Protein AF-A0A821FY00-F1 (afdb_monomer_lite)

Secondary structure (DSSP, 8-state):
----EEEE-TT--EEEEEEEE--TT-TTS-SEEEEEEEE-SSSS----------SS-SSHHHHHHHHTTSS--S--SSSTTS-HHHHHTT-----SS----SS-HHHHHSTT-TT--HHHHHHHHHHTT-HHHHTT-

Sequence (137 aa):
MVYLSLQVNDLGDIRFNRVKFSYPCQPILIIVNMLKLIIKTESGICCQYEINVGASGCGKSTIIQLLERFYDLFDHMNIKELNINSFRSHMSLLGQQPILCSMSIAENIQYELQNFTFDQIINTAKEANTHNFLQQL

Foldseek 3Di:
DDDWDWAQDPQGKTWTAQDWDDDPVGRPDTLDGGFTAIQGPPPGGPGPTPQPDDPDRSCPVVVVCDQLPVDDGPDDDHPVPDDSVVSCVVDDDDDPDDDADPDDPLCRQCPPPPPQDPVNSLVSCVVVVNNVVVVVD

Structure (mmCIF, N/CA/C/O backbone):
data_AF-A0A821FY00-F1
#
_entry.id   AF-A0A821FY00-F1
#
loop_
_atom_site.group_PDB
_atom_site.id
_atom_site.type_symbol
_atom_site.label_atom_id
_atom_site.label_alt_id
_atom_site.label_comp_id
_atom_site.label_asym_id
_atom_site.label_entity_id
_atom_site.label_seq_id
_atom_site.pdbx_PDB_ins_code
_atom_site.Cartn_x
_atom_site.Cartn_y
_atom_site.Cartn_z
_atom_site.occupancy
_atom_site.B_iso_or_equiv
_atom_site.auth_seq_id
_atom_site.auth_comp_id
_atom_site.auth_asym_id
_atom_site.auth_atom_id
_atom_site.pdbx_PDB_model_num
ATOM 1 N N . MET A 1 1 ? 19.936 -10.818 -20.747 1.00 26.56 1 MET A N 1
ATOM 2 C CA . MET A 1 1 ? 18.465 -10.701 -20.667 1.00 26.56 1 MET A CA 1
ATOM 3 C C . MET A 1 1 ? 17.974 -11.701 -19.636 1.00 26.56 1 MET A C 1
ATOM 5 O O . MET A 1 1 ? 18.151 -12.890 -19.850 1.00 26.56 1 MET A O 1
ATOM 9 N N . VAL A 1 2 ? 17.472 -11.243 -18.490 1.00 27.17 2 VAL A N 1
ATOM 10 C CA . VAL A 1 2 ? 16.803 -12.106 -17.502 1.00 27.17 2 VAL A CA 1
ATOM 11 C C . VAL A 1 2 ? 15.388 -11.566 -17.379 1.00 27.17 2 VAL A C 1
ATOM 13 O O . VAL A 1 2 ? 15.229 -10.394 -17.058 1.00 27.17 2 VAL A O 1
ATOM 16 N N . TYR A 1 3 ? 14.411 -12.406 -17.701 1.00 32.78 3 TYR A N 1
ATOM 17 C CA . TYR A 1 3 ? 12.981 -12.107 -17.679 1.00 32.78 3 TYR A CA 1
ATOM 18 C C . TYR A 1 3 ? 12.521 -11.884 -16.234 1.00 32.78 3 TYR A C 1
ATOM 20 O O . TYR A 1 3 ? 12.773 -12.734 -15.374 1.00 32.78 3 TYR A O 1
ATOM 28 N N . LEU A 1 4 ? 11.893 -10.742 -15.958 1.00 46.75 4 LEU A N 1
ATOM 29 C CA . LEU A 1 4 ? 11.420 -10.359 -14.627 1.00 46.75 4 LEU A CA 1
ATOM 30 C C . LEU A 1 4 ? 9.899 -10.280 -14.658 1.00 46.75 4 LEU A C 1
ATOM 32 O O . LEU A 1 4 ? 9.343 -9.541 -15.459 1.00 46.75 4 LEU A O 1
ATOM 36 N N . SER A 1 5 ? 9.214 -11.021 -13.789 1.00 50.53 5 SER A N 1
ATOM 37 C CA . SER A 1 5 ? 7.748 -11.013 -13.754 1.00 50.53 5 SER A CA 1
ATOM 38 C C . SER A 1 5 ? 7.240 -10.722 -12.350 1.00 50.53 5 SER A C 1
ATOM 40 O O . SER A 1 5 ? 7.618 -11.417 -11.400 1.00 50.53 5 SER A O 1
ATOM 42 N N . LEU A 1 6 ? 6.354 -9.734 -12.247 1.00 57.25 6 LEU A N 1
ATOM 43 C CA . LEU A 1 6 ? 5.425 -9.601 -11.134 1.00 57.25 6 LEU A CA 1
ATOM 44 C C . LEU A 1 6 ? 4.085 -10.185 -11.600 1.00 57.25 6 LEU A C 1
ATOM 46 O O . LEU A 1 6 ? 3.618 -9.880 -12.695 1.00 57.25 6 LEU A O 1
ATOM 50 N N . GLN A 1 7 ? 3.512 -11.085 -10.810 1.00 57.03 7 GLN A N 1
ATOM 51 C CA . GLN A 1 7 ? 2.239 -11.737 -11.115 1.00 57.03 7 GLN A CA 1
ATOM 52 C C . GLN A 1 7 ? 1.258 -11.463 -9.985 1.00 57.03 7 GLN A C 1
ATOM 54 O O . GLN A 1 7 ? 1.636 -11.565 -8.817 1.00 57.03 7 GLN A O 1
ATOM 59 N N . VAL A 1 8 ? 0.024 -11.140 -10.360 1.00 59.44 8 VAL A N 1
ATOM 60 C CA . VAL A 1 8 ? -1.127 -11.033 -9.463 1.00 59.44 8 VAL A CA 1
ATOM 61 C C . VAL A 1 8 ? -2.181 -11.997 -9.996 1.00 59.44 8 VAL A C 1
ATOM 63 O O . VAL A 1 8 ? -2.439 -11.987 -11.199 1.00 59.44 8 VAL A O 1
ATOM 66 N N . ASN A 1 9 ? -2.713 -12.880 -9.152 1.00 60.91 9 ASN A N 1
ATOM 67 C CA . ASN A 1 9 ? -3.808 -13.783 -9.527 1.00 60.91 9 ASN A CA 1
ATOM 68 C C . ASN A 1 9 ? -5.159 -13.249 -9.018 1.00 60.91 9 ASN A C 1
ATOM 70 O O . ASN A 1 9 ? -5.200 -12.309 -8.226 1.00 60.91 9 ASN A O 1
ATOM 74 N N . ASP A 1 10 ? -6.257 -13.886 -9.431 1.00 57.91 10 ASP A N 1
ATOM 75 C CA . ASP A 1 10 ? -7.626 -13.513 -9.034 1.00 57.91 10 ASP A CA 1
ATOM 76 C C . ASP A 1 10 ? -7.874 -13.601 -7.513 1.00 57.91 10 ASP A C 1
ATOM 78 O O . ASP A 1 10 ? -8.830 -13.025 -7.002 1.00 57.91 10 ASP A O 1
ATOM 82 N N . LEU A 1 11 ? -6.999 -14.300 -6.778 1.00 60.50 11 LEU A N 1
ATOM 83 C CA . LEU A 1 11 ? -7.024 -14.417 -5.315 1.00 60.50 11 LEU A CA 1
ATOM 84 C C . LEU A 1 11 ? -6.262 -13.282 -4.607 1.00 60.50 11 LEU A C 1
ATOM 86 O O . LEU A 1 11 ? -6.284 -13.207 -3.379 1.00 60.50 11 LEU A O 1
ATOM 90 N N . GLY A 1 12 ? -5.577 -12.408 -5.351 1.00 65.81 12 GLY A N 1
ATOM 91 C CA . GLY A 1 12 ? -4.767 -11.317 -4.806 1.00 65.81 12 GLY A CA 1
ATOM 92 C C . GLY A 1 12 ? -3.348 -11.711 -4.380 1.00 65.81 12 GLY A C 1
ATOM 93 O O . GLY A 1 12 ? -2.652 -10.895 -3.777 1.00 65.81 12 GLY A O 1
ATOM 94 N N . ASP A 1 13 ? -2.878 -12.918 -4.708 1.00 71.50 13 ASP A N 1
ATOM 95 C CA . ASP A 1 13 ? -1.501 -13.324 -4.427 1.00 71.50 13 ASP A CA 1
ATOM 96 C C . ASP A 1 13 ? -0.527 -12.520 -5.288 1.00 71.50 13 ASP A C 1
ATOM 98 O O . ASP A 1 13 ? -0.657 -12.473 -6.512 1.00 71.50 13 ASP A O 1
ATOM 102 N N . ILE A 1 14 ? 0.521 -11.980 -4.669 1.00 74.88 14 ILE A N 1
ATOM 103 C CA . ILE A 1 14 ? 1.536 -11.173 -5.353 1.00 74.88 14 ILE A CA 1
ATOM 104 C C . ILE A 1 14 ? 2.850 -11.941 -5.397 1.00 74.88 14 ILE A C 1
ATOM 106 O O . ILE A 1 14 ? 3.360 -12.381 -4.366 1.00 74.88 14 ILE A O 1
ATOM 110 N N . ARG A 1 15 ? 3.445 -12.086 -6.584 1.00 75.25 15 ARG A N 1
ATOM 111 C CA . ARG A 1 15 ? 4.714 -12.811 -6.759 1.00 75.25 15 ARG A CA 1
ATOM 112 C C . ARG A 1 15 ? 5.752 -11.990 -7.502 1.00 75.25 15 ARG A C 1
ATOM 114 O O . ARG A 1 15 ? 5.594 -11.762 -8.694 1.00 75.25 15 ARG A O 1
ATOM 121 N N . PHE A 1 16 ? 6.849 -11.645 -6.835 1.00 76.69 16 PHE A N 1
ATOM 122 C CA . PHE A 1 16 ? 8.077 -11.157 -7.460 1.00 76.69 16 PHE A CA 1
ATOM 123 C C . PHE A 1 16 ? 8.996 -12.341 -7.749 1.00 76.69 16 PHE A C 1
ATOM 125 O O . PHE A 1 16 ? 9.318 -13.117 -6.845 1.00 76.69 16 PHE A O 1
ATOM 132 N N . ASN A 1 17 ? 9.457 -12.464 -8.993 1.00 75.31 17 ASN A N 1
ATOM 133 C CA . ASN A 1 17 ? 10.426 -13.484 -9.375 1.00 75.31 17 ASN A CA 1
ATOM 134 C C . ASN A 1 17 ? 11.688 -12.861 -9.979 1.00 75.31 17 ASN A C 1
ATOM 136 O O . ASN A 1 17 ? 11.658 -12.320 -11.084 1.00 75.31 17 ASN A O 1
ATOM 140 N N . ARG A 1 18 ? 12.800 -12.977 -9.241 1.00 72.00 18 ARG A N 1
ATOM 141 C CA . ARG A 1 18 ? 14.153 -12.532 -9.619 1.00 72.00 18 ARG A CA 1
ATOM 142 C C . ARG A 1 18 ? 14.256 -11.054 -10.003 1.00 72.00 18 ARG A C 1
ATOM 144 O O . ARG A 1 18 ? 15.176 -10.684 -10.723 1.00 72.00 18 ARG A O 1
ATOM 151 N N . VAL A 1 19 ? 13.364 -10.208 -9.494 1.00 74.56 19 VAL A N 1
ATOM 152 C CA . VAL A 1 19 ? 13.219 -8.806 -9.910 1.00 74.56 19 VAL A CA 1
ATOM 153 C C . VAL A 1 19 ? 14.488 -7.998 -9.641 1.00 74.56 19 VAL A C 1
ATOM 155 O O . VAL A 1 19 ? 15.069 -8.059 -8.555 1.00 74.56 19 VAL A O 1
ATOM 158 N N . LYS A 1 20 ? 14.909 -7.234 -10.654 1.00 75.44 20 LYS A N 1
ATOM 159 C CA . LYS A 1 20 ? 15.949 -6.210 -10.569 1.00 75.44 20 LYS A CA 1
ATOM 160 C C . LYS A 1 20 ? 15.337 -4.838 -10.807 1.00 75.44 20 LYS A C 1
ATOM 162 O O . LYS A 1 20 ? 14.528 -4.686 -11.718 1.00 75.44 20 LYS A O 1
ATOM 167 N N . PHE A 1 21 ? 15.740 -3.857 -10.011 1.00 77.12 21 PHE A N 1
ATOM 168 C CA . PHE A 1 21 ? 15.236 -2.495 -10.122 1.00 77.12 21 PHE A CA 1
ATOM 169 C C . PHE A 1 21 ? 16.328 -1.461 -9.842 1.00 77.12 21 PHE A C 1
ATOM 171 O O . PHE A 1 21 ? 17.084 -1.586 -8.874 1.00 77.12 21 PHE A O 1
ATOM 178 N N . SER A 1 22 ? 16.329 -0.422 -10.673 1.00 79.06 22 SER A N 1
ATOM 179 C CA . SER A 1 22 ? 17.097 0.811 -10.522 1.00 79.06 22 SER A CA 1
ATOM 180 C C . SER A 1 22 ? 16.139 1.982 -10.728 1.00 79.06 22 SER A C 1
ATOM 182 O O . SER A 1 22 ? 15.259 1.910 -11.590 1.00 79.06 22 SER A O 1
ATOM 184 N N . TYR A 1 23 ? 16.307 3.070 -9.979 1.00 81.06 23 TYR A N 1
ATOM 185 C CA . TYR A 1 23 ? 15.499 4.268 -10.208 1.00 81.06 23 TYR A CA 1
ATOM 186 C C . TYR A 1 23 ? 15.812 4.874 -11.588 1.00 81.06 23 TYR A C 1
ATOM 188 O O . TYR A 1 23 ? 16.984 4.912 -11.969 1.00 81.06 23 TYR A O 1
ATOM 196 N N . PRO A 1 24 ? 14.819 5.426 -12.318 1.00 78.31 24 PRO A N 1
ATOM 197 C CA . PRO A 1 24 ? 15.054 6.053 -13.623 1.00 78.31 24 PRO A CA 1
ATOM 198 C C . PRO A 1 24 ? 16.110 7.167 -13.590 1.00 78.31 24 PRO A C 1
ATOM 200 O O . PRO A 1 24 ? 16.885 7.314 -14.529 1.00 78.31 24 PRO A O 1
ATOM 203 N N . CYS A 1 25 ? 16.187 7.913 -12.482 1.00 80.88 25 CYS A N 1
ATOM 204 C CA . CYS A 1 25 ? 17.182 8.968 -12.282 1.00 80.88 25 CYS A CA 1
ATOM 205 C C . CYS A 1 25 ? 18.612 8.438 -12.055 1.00 80.88 25 CYS A C 1
ATOM 207 O O . CYS A 1 25 ? 19.563 9.208 -12.139 1.00 80.88 25 CYS A O 1
ATOM 209 N N . GLN A 1 26 ? 18.778 7.150 -11.729 1.00 78.69 26 GLN A N 1
ATOM 210 C CA . GLN A 1 26 ? 20.065 6.509 -11.434 1.00 78.69 26 GLN A CA 1
ATOM 211 C C . GLN A 1 26 ? 20.098 5.067 -11.984 1.00 78.69 26 GLN A C 1
ATOM 213 O O . GLN A 1 26 ? 20.145 4.104 -11.217 1.00 78.69 26 GLN A O 1
ATOM 218 N N . PRO A 1 27 ? 20.099 4.881 -13.316 1.00 73.25 27 PRO A N 1
ATOM 219 C CA . PRO A 1 27 ? 19.917 3.565 -13.939 1.00 73.25 27 PRO A CA 1
ATOM 220 C C . PRO A 1 27 ? 21.067 2.580 -13.663 1.00 73.25 27 PRO A C 1
ATOM 222 O O . PRO A 1 27 ? 20.863 1.367 -13.685 1.00 73.25 27 PRO A O 1
ATOM 225 N N . ILE A 1 28 ? 22.269 3.092 -13.376 1.00 73.81 28 ILE A N 1
ATOM 226 C CA . ILE A 1 28 ? 23.475 2.292 -13.101 1.00 73.81 28 ILE A CA 1
ATOM 227 C C . ILE A 1 28 ? 23.418 1.649 -11.704 1.00 73.81 28 ILE A C 1
ATOM 229 O O . ILE A 1 28 ? 23.986 0.578 -11.491 1.00 73.81 28 ILE A O 1
ATOM 233 N N . LEU A 1 29 ? 22.721 2.275 -10.751 1.00 76.00 29 LEU A N 1
ATOM 234 C CA . LEU A 1 29 ? 22.659 1.808 -9.370 1.00 76.00 29 LEU A CA 1
ATOM 235 C C . LEU A 1 29 ? 21.494 0.827 -9.189 1.00 76.00 29 LEU A C 1
ATOM 237 O O . LEU A 1 29 ? 20.333 1.227 -9.125 1.00 76.00 29 LEU A O 1
ATOM 241 N N . ILE A 1 30 ? 21.817 -0.462 -9.073 1.00 72.56 30 ILE A N 1
ATOM 242 C CA . ILE A 1 30 ? 20.829 -1.513 -8.801 1.00 72.56 30 ILE A CA 1
ATOM 243 C C . ILE A 1 30 ? 20.463 -1.474 -7.315 1.00 72.56 30 ILE A C 1
ATOM 245 O O . ILE A 1 30 ? 21.274 -1.832 -6.463 1.00 72.56 30 ILE A O 1
ATOM 249 N N . ILE A 1 31 ? 19.232 -1.065 -7.015 1.00 75.31 31 ILE A N 1
ATOM 250 C CA . ILE A 1 31 ? 18.704 -0.958 -5.646 1.00 75.31 31 ILE A CA 1
ATOM 251 C C . ILE A 1 31 ? 18.127 -2.289 -5.171 1.00 75.31 31 ILE A C 1
ATOM 253 O O . ILE A 1 31 ? 18.331 -2.697 -4.031 1.00 75.31 31 ILE A O 1
ATOM 257 N N . VAL A 1 32 ? 17.416 -2.981 -6.060 1.00 72.44 32 VAL A N 1
ATOM 258 C CA . VAL A 1 32 ? 16.877 -4.318 -5.804 1.00 72.44 32 VAL A CA 1
ATOM 259 C C . VAL A 1 32 ? 17.529 -5.266 -6.790 1.00 72.44 32 VAL A C 1
ATOM 261 O O . VAL A 1 32 ? 17.474 -5.031 -7.996 1.00 72.44 32 VAL A O 1
ATOM 264 N N . ASN A 1 33 ? 18.146 -6.335 -6.295 1.00 74.00 33 ASN A N 1
ATOM 265 C CA . ASN A 1 33 ? 18.813 -7.325 -7.130 1.00 74.00 33 ASN A CA 1
ATOM 266 C C . ASN A 1 33 ? 18.284 -8.723 -6.810 1.00 74.00 33 ASN A C 1
ATOM 268 O O . ASN A 1 33 ? 18.453 -9.202 -5.693 1.00 74.00 33 ASN A O 1
ATOM 272 N N . MET A 1 34 ? 17.686 -9.383 -7.804 1.00 71.12 34 MET A N 1
ATOM 273 C CA . MET A 1 34 ? 17.215 -10.771 -7.719 1.00 71.12 34 MET A CA 1
ATOM 274 C C . MET A 1 34 ? 16.159 -11.020 -6.628 1.00 71.12 34 MET A C 1
ATOM 276 O O . MET A 1 34 ? 16.113 -12.102 -6.047 1.00 71.12 34 MET A O 1
ATOM 280 N N . LEU A 1 35 ? 15.262 -10.059 -6.384 1.00 73.06 35 LEU A N 1
ATOM 281 C CA . LEU A 1 35 ? 14.194 -10.217 -5.394 1.00 73.06 35 LEU A CA 1
ATOM 282 C C . LEU A 1 35 ? 13.246 -11.360 -5.769 1.00 73.06 35 LEU A C 1
ATOM 284 O O . LEU A 1 35 ? 12.661 -11.374 -6.857 1.00 73.06 35 LEU A O 1
ATOM 288 N N . LYS A 1 36 ? 13.037 -12.269 -4.817 1.00 71.44 36 LYS A N 1
ATOM 289 C CA . LYS A 1 36 ? 11.958 -13.251 -4.825 1.00 71.44 36 LYS A CA 1
ATOM 290 C C . LYS A 1 36 ? 11.059 -12.976 -3.624 1.00 71.44 36 LYS A C 1
ATOM 292 O O . LYS A 1 36 ? 11.555 -12.906 -2.507 1.00 71.44 36 LYS A O 1
ATOM 297 N N . LEU A 1 37 ? 9.769 -12.772 -3.863 1.00 74.69 37 LEU A N 1
ATOM 298 C CA . LEU A 1 37 ? 8.782 -12.496 -2.818 1.00 74.69 37 LEU A CA 1
ATOM 299 C C . LEU A 1 37 ? 7.444 -13.095 -3.240 1.00 74.69 37 LEU A C 1
ATOM 301 O O . LEU A 1 37 ? 7.045 -12.938 -4.390 1.00 74.69 37 LEU A O 1
ATOM 305 N N . ILE A 1 38 ? 6.767 -13.788 -2.328 1.00 72.94 38 ILE A N 1
ATOM 306 C CA . ILE A 1 38 ? 5.448 -14.380 -2.562 1.00 72.94 38 ILE A CA 1
ATOM 307 C C . ILE A 1 38 ? 4.547 -13.952 -1.408 1.00 72.94 38 ILE A C 1
ATOM 309 O O . ILE A 1 38 ? 4.748 -14.371 -0.277 1.00 72.94 38 ILE A O 1
ATOM 313 N N . ILE A 1 39 ? 3.556 -13.122 -1.691 1.00 73.06 39 ILE A N 1
ATOM 314 C CA . ILE A 1 39 ? 2.528 -12.721 -0.735 1.00 73.06 39 ILE A CA 1
ATOM 315 C C . ILE A 1 39 ? 1.295 -13.554 -1.062 1.00 73.06 39 ILE A C 1
ATOM 317 O O . ILE A 1 39 ? 0.832 -13.522 -2.200 1.00 73.06 39 ILE A O 1
ATOM 321 N N . LYS A 1 40 ? 0.817 -14.331 -0.086 1.00 68.69 40 LYS A N 1
ATOM 322 C CA . LYS A 1 40 ? -0.402 -15.133 -0.205 1.00 68.69 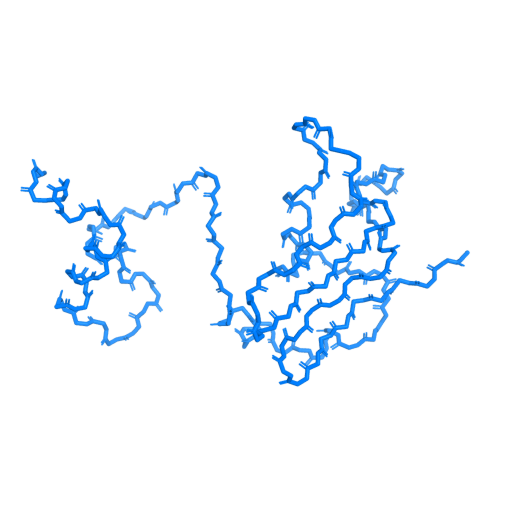40 LYS A CA 1
ATOM 323 C C . LYS A 1 40 ? -1.510 -14.531 0.640 1.00 68.69 40 LYS A C 1
ATOM 325 O O . LYS A 1 40 ? -1.261 -14.193 1.799 1.00 68.69 40 LYS A O 1
ATOM 330 N N . THR A 1 41 ? -2.712 -14.460 0.088 1.00 63.97 41 THR A N 1
ATOM 331 C CA . THR A 1 41 ? -3.876 -13.853 0.753 1.00 63.97 41 THR A CA 1
ATOM 332 C C . THR A 1 41 ? -4.382 -14.706 1.924 1.00 63.97 41 THR A C 1
ATOM 334 O O . THR A 1 41 ? -4.848 -14.176 2.926 1.00 63.97 41 THR A O 1
ATOM 337 N N . GLU A 1 42 ? -4.229 -16.032 1.844 1.00 58.12 42 GLU A N 1
ATOM 338 C CA . GLU A 1 42 ? -4.862 -16.990 2.769 1.00 58.12 42 GLU A CA 1
ATOM 339 C C . GLU A 1 42 ? -4.116 -17.213 4.097 1.00 58.12 42 GLU A C 1
ATOM 341 O O . GLU A 1 42 ? -4.712 -17.672 5.067 1.00 58.12 42 GLU A O 1
ATOM 346 N N . SER A 1 43 ? -2.813 -16.923 4.172 1.00 50.88 43 SER A N 1
ATOM 347 C CA . SER A 1 43 ? -1.971 -17.333 5.313 1.00 50.88 43 SER A CA 1
ATOM 348 C C . SER A 1 43 ? -1.350 -16.180 6.094 1.00 50.88 43 SER A C 1
ATOM 350 O O . SER A 1 43 ? -0.512 -16.408 6.967 1.00 50.88 43 SER A O 1
ATOM 352 N N . GLY A 1 44 ? -1.681 -14.935 5.753 1.00 51.75 44 GLY A N 1
ATOM 353 C CA . GLY A 1 44 ? -0.800 -13.832 6.102 1.00 51.75 44 GLY A CA 1
ATOM 354 C C . GLY A 1 44 ? 0.566 -13.993 5.423 1.00 51.75 44 GLY A C 1
ATOM 355 O O . GLY A 1 44 ? 0.928 -15.025 4.846 1.00 51.75 44 GLY A O 1
ATOM 356 N N . ILE A 1 45 ? 1.309 -12.899 5.423 1.00 45.66 45 ILE A N 1
ATOM 357 C CA . ILE A 1 45 ? 2.492 -12.689 4.596 1.00 45.66 45 ILE A CA 1
ATOM 358 C C . ILE A 1 45 ? 3.546 -13.796 4.821 1.00 45.66 45 ILE A C 1
ATOM 360 O O . ILE A 1 45 ? 4.216 -13.833 5.850 1.00 45.66 45 ILE A O 1
ATOM 364 N N . CYS A 1 46 ? 3.765 -14.659 3.822 1.00 39.69 46 CYS A N 1
ATOM 365 C CA . CYS A 1 46 ? 4.921 -15.557 3.777 1.00 39.69 46 CYS A CA 1
ATOM 366 C C . CYS A 1 46 ? 6.078 -14.853 3.053 1.00 39.69 46 CYS A C 1
ATOM 368 O O . CYS A 1 46 ? 6.377 -15.113 1.889 1.00 39.69 46 CYS A O 1
ATOM 370 N N . CYS A 1 47 ? 6.733 -13.918 3.739 1.00 43.31 47 CYS A N 1
ATOM 371 C CA . CYS A 1 47 ? 7.938 -13.273 3.225 1.00 43.31 47 CYS A CA 1
ATOM 372 C C . CYS A 1 47 ? 9.101 -14.277 3.201 1.00 43.31 47 CYS A C 1
ATOM 374 O O . CYS A 1 47 ? 9.922 -14.296 4.114 1.00 43.31 47 CYS A O 1
ATOM 376 N N . GLN A 1 48 ? 9.221 -15.096 2.155 1.00 39.53 48 GLN A N 1
ATOM 377 C CA . GLN A 1 48 ? 10.499 -15.741 1.856 1.00 39.53 48 GLN A CA 1
ATOM 378 C C . GLN A 1 48 ? 11.387 -14.719 1.144 1.00 39.53 48 GLN A C 1
ATOM 380 O O . GLN A 1 48 ? 11.371 -14.619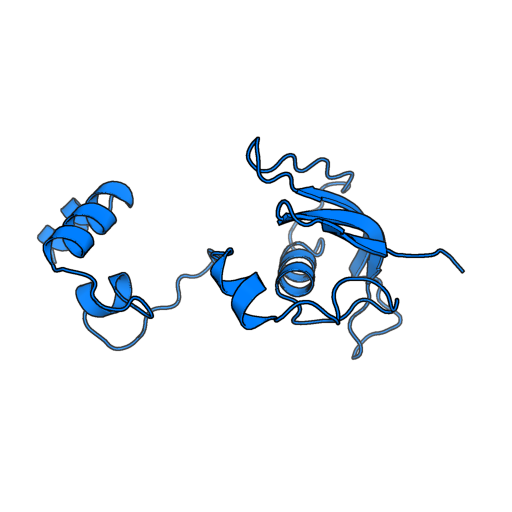 -0.080 1.00 39.53 48 GLN A O 1
ATOM 385 N N . TYR A 1 49 ? 12.119 -13.928 1.928 1.00 51.94 49 TYR A N 1
ATOM 386 C CA . TYR A 1 49 ? 13.141 -13.017 1.426 1.00 51.94 49 TYR A CA 1
ATOM 387 C C . TYR A 1 49 ? 14.504 -13.714 1.489 1.00 51.94 49 TYR A C 1
ATOM 389 O O . TYR A 1 49 ? 15.019 -14.013 2.560 1.00 51.94 49 TYR A O 1
ATOM 397 N N . GLU A 1 50 ? 15.134 -13.939 0.341 1.00 37.75 50 GLU A N 1
ATOM 398 C CA . GLU A 1 50 ? 16.585 -14.156 0.295 1.00 37.75 50 GLU A CA 1
ATOM 399 C C . GLU A 1 50 ? 17.246 -12.791 0.093 1.00 37.75 50 GLU A C 1
ATOM 401 O O . GLU A 1 50 ? 17.728 -12.450 -0.982 1.00 37.75 50 GLU A O 1
ATOM 406 N N . ILE A 1 51 ? 17.188 -11.956 1.132 1.00 42.97 51 ILE A N 1
ATOM 407 C CA . ILE A 1 51 ? 17.944 -10.705 1.192 1.00 42.97 51 ILE A CA 1
ATOM 408 C C . ILE A 1 51 ? 18.988 -10.891 2.277 1.00 42.97 51 ILE A C 1
ATOM 410 O O . ILE A 1 51 ? 18.654 -11.057 3.447 1.00 42.97 51 ILE A O 1
ATOM 414 N N . ASN A 1 52 ? 20.253 -10.857 1.865 1.00 41.78 52 ASN A N 1
ATOM 415 C CA . ASN A 1 52 ? 21.392 -10.732 2.760 1.00 41.78 52 ASN A CA 1
ATOM 416 C C . ASN A 1 52 ? 21.197 -9.430 3.560 1.00 41.78 52 ASN A C 1
ATOM 418 O O . ASN A 1 52 ? 21.278 -8.331 3.009 1.00 41.78 52 ASN A O 1
ATOM 422 N N . VAL A 1 53 ? 20.758 -9.561 4.812 1.00 39.69 53 VAL A N 1
ATOM 423 C CA . VAL A 1 53 ? 20.210 -8.463 5.614 1.00 39.69 53 VAL A CA 1
ATOM 424 C C . VAL A 1 53 ? 21.337 -7.496 5.980 1.00 39.69 53 VAL A C 1
ATOM 426 O O . VAL A 1 53 ? 22.130 -7.765 6.873 1.00 39.69 53 VAL A O 1
ATOM 429 N N . GLY A 1 54 ? 21.405 -6.364 5.281 1.00 37.88 54 GLY A N 1
ATOM 430 C CA . GLY A 1 54 ? 22.229 -5.210 5.642 1.00 37.88 54 GLY A CA 1
ATOM 431 C C . GLY A 1 54 ? 21.375 -4.058 6.176 1.00 37.88 54 GLY A C 1
ATOM 432 O O . GLY A 1 54 ? 20.206 -3.918 5.798 1.00 37.88 54 GLY A O 1
ATOM 433 N N . ALA A 1 55 ? 21.971 -3.254 7.064 1.00 45.16 55 ALA A N 1
ATOM 434 C CA . ALA A 1 55 ? 21.424 -2.030 7.653 1.00 45.16 55 ALA A CA 1
ATOM 435 C C . ALA A 1 55 ? 20.834 -1.053 6.608 1.00 45.16 55 ALA A C 1
ATOM 437 O O . ALA A 1 55 ? 21.044 -1.221 5.411 1.00 45.16 55 ALA A O 1
ATOM 438 N N . SER A 1 56 ? 20.065 -0.062 7.086 1.00 41.81 56 SER A N 1
ATOM 439 C CA . SER A 1 56 ? 19.537 1.116 6.361 1.00 41.81 56 SER A CA 1
ATOM 440 C C . SER A 1 56 ? 20.030 1.275 4.906 1.00 41.81 56 SER A C 1
ATOM 442 O O . SER A 1 56 ? 21.213 1.512 4.680 1.00 41.81 56 SER A O 1
ATOM 444 N N . GLY A 1 57 ? 19.125 1.150 3.922 1.00 56.59 57 GLY A N 1
ATOM 445 C CA . GLY A 1 57 ? 19.446 1.299 2.490 1.00 56.59 57 GLY A CA 1
ATOM 446 C C . GLY A 1 57 ? 19.292 0.039 1.625 1.00 56.59 57 GLY A C 1
ATOM 447 O O . GLY A 1 57 ? 19.494 0.104 0.420 1.00 56.59 57 GLY A O 1
ATOM 448 N N . CYS A 1 58 ? 18.863 -1.097 2.184 1.00 61.94 58 CYS A N 1
ATOM 449 C CA . CYS A 1 58 ? 18.685 -2.359 1.443 1.00 61.94 58 CYS A CA 1
ATOM 450 C C . CYS A 1 58 ? 17.433 -2.439 0.538 1.00 61.94 58 CYS A C 1
ATOM 452 O O . CYS A 1 58 ? 17.015 -3.530 0.158 1.00 61.94 58 CYS A O 1
ATOM 454 N N . GLY A 1 59 ? 16.801 -1.305 0.215 1.00 66.81 59 GLY A N 1
ATOM 455 C CA . GLY A 1 59 ? 15.697 -1.256 -0.751 1.00 66.81 59 GLY A CA 1
ATOM 456 C C . GLY A 1 59 ? 14.313 -1.657 -0.220 1.00 66.81 59 GLY A C 1
ATOM 457 O O . GLY A 1 59 ? 13.416 -1.888 -1.021 1.00 66.81 59 GLY A O 1
ATOM 458 N N . LYS A 1 60 ? 14.079 -1.716 1.102 1.00 73.00 60 LYS A N 1
ATOM 459 C CA . LYS A 1 60 ? 12.746 -2.046 1.669 1.00 73.00 60 LYS A CA 1
ATOM 460 C C . LYS A 1 60 ? 11.660 -1.069 1.212 1.00 73.00 60 LYS A C 1
ATOM 462 O O . LYS A 1 60 ? 10.631 -1.492 0.699 1.00 73.00 60 LYS A O 1
ATOM 467 N N . SER A 1 61 ? 11.926 0.231 1.340 1.00 75.81 61 SER A N 1
ATOM 468 C CA . SER A 1 61 ? 11.020 1.275 0.853 1.00 75.81 61 SER A CA 1
ATOM 469 C C . SER A 1 61 ? 10.833 1.185 -0.659 1.00 75.81 61 SER A C 1
ATOM 471 O O . SER A 1 61 ? 9.741 1.413 -1.151 1.00 75.81 61 SER A O 1
ATOM 473 N N . THR A 1 62 ? 11.865 0.773 -1.398 1.00 78.38 62 THR A N 1
ATOM 474 C CA . THR A 1 62 ? 11.778 0.537 -2.843 1.00 78.38 62 THR A CA 1
ATOM 475 C C . THR A 1 62 ? 10.856 -0.636 -3.177 1.00 78.38 62 THR A C 1
ATOM 477 O O . THR A 1 62 ? 10.083 -0.544 -4.120 1.00 78.38 62 THR A O 1
ATOM 480 N N . ILE A 1 63 ? 10.867 -1.718 -2.392 1.00 77.62 63 ILE A N 1
ATOM 481 C CA . ILE A 1 63 ? 9.930 -2.843 -2.560 1.00 77.62 63 ILE A CA 1
ATOM 482 C C . ILE A 1 63 ? 8.492 -2.395 -2.294 1.00 77.62 63 ILE A C 1
ATOM 484 O O . ILE A 1 63 ? 7.603 -2.743 -3.065 1.00 77.62 63 ILE A O 1
ATOM 488 N N . ILE A 1 64 ? 8.271 -1.596 -1.246 1.00 78.88 64 ILE A N 1
ATOM 489 C CA . ILE A 1 64 ? 6.959 -0.998 -0.960 1.00 78.88 64 ILE A CA 1
ATOM 490 C C . ILE A 1 64 ? 6.520 -0.115 -2.134 1.00 78.88 64 ILE A C 1
ATOM 492 O O . ILE A 1 64 ? 5.432 -0.303 -2.658 1.00 78.88 64 ILE A O 1
ATOM 496 N N . GLN A 1 65 ? 7.398 0.752 -2.642 1.00 79.56 65 GLN A N 1
ATOM 497 C CA . GLN A 1 65 ? 7.106 1.606 -3.797 1.00 79.56 65 GLN A CA 1
ATOM 498 C C . GLN A 1 65 ? 6.796 0.809 -5.076 1.00 79.56 65 GLN A C 1
ATOM 500 O O . GLN A 1 65 ? 5.991 1.250 -5.895 1.00 79.56 65 GLN A O 1
ATOM 505 N N . LEU A 1 66 ? 7.416 -0.360 -5.260 1.00 79.00 66 LEU A N 1
ATOM 506 C CA . LEU A 1 66 ? 7.106 -1.277 -6.361 1.00 79.00 66 LEU A CA 1
ATOM 507 C C . LEU A 1 66 ? 5.752 -1.970 -6.168 1.00 79.00 66 LEU A C 1
ATOM 509 O O . LEU A 1 66 ? 4.998 -2.096 -7.129 1.00 79.00 66 LEU A O 1
ATOM 513 N N . LEU A 1 67 ? 5.425 -2.386 -4.940 1.00 78.06 67 LEU A N 1
ATOM 514 C CA . LEU A 1 67 ? 4.111 -2.929 -4.584 1.00 78.06 67 LEU A CA 1
ATOM 515 C C . LEU A 1 67 ? 3.008 -1.892 -4.805 1.00 78.06 67 LEU A C 1
ATOM 517 O O . LEU A 1 67 ? 2.021 -2.186 -5.464 1.00 78.06 67 LEU A O 1
ATOM 521 N N . GLU A 1 68 ? 3.207 -0.660 -4.345 1.00 78.00 68 GLU A N 1
ATOM 522 C CA . GLU A 1 68 ? 2.262 0.454 -4.493 1.00 78.00 68 GLU A CA 1
ATOM 523 C C . GLU A 1 68 ? 2.165 0.998 -5.924 1.00 78.00 68 GLU A C 1
ATOM 525 O O . GLU A 1 68 ? 1.360 1.899 -6.192 1.00 78.00 68 GLU A O 1
ATOM 530 N N . ARG A 1 69 ? 2.969 0.460 -6.852 1.00 78.56 69 ARG A N 1
ATOM 531 C CA . ARG A 1 69 ? 3.087 0.906 -8.246 1.00 78.56 69 ARG A CA 1
ATOM 532 C C . ARG A 1 69 ? 3.473 2.382 -8.392 1.00 78.56 69 ARG A C 1
ATOM 534 O O . ARG A 1 69 ? 3.032 3.051 -9.323 1.00 78.56 69 ARG A O 1
ATOM 541 N N . PHE A 1 70 ? 4.311 2.905 -7.498 1.00 80.56 70 PHE A N 1
ATOM 542 C CA . PHE A 1 70 ? 4.972 4.197 -7.728 1.00 80.56 70 PHE A CA 1
ATOM 543 C C . PHE A 1 70 ? 6.044 4.111 -8.819 1.00 80.56 70 PHE A C 1
ATOM 545 O O . PHE A 1 70 ? 6.344 5.115 -9.462 1.00 80.56 70 PHE A O 1
ATOM 552 N N . TYR A 1 71 ? 6.580 2.912 -9.060 1.00 79.69 71 TYR A N 1
ATOM 553 C CA . TYR A 1 71 ? 7.434 2.615 -10.204 1.00 79.69 71 TYR A CA 1
ATOM 554 C C . TYR A 1 71 ? 6.956 1.343 -10.894 1.00 79.69 71 TYR A C 1
ATOM 556 O O . TYR A 1 71 ? 6.644 0.351 -10.235 1.00 79.69 71 TYR A O 1
ATOM 564 N N . ASP A 1 72 ? 6.939 1.366 -12.223 1.00 73.56 72 ASP A N 1
ATOM 565 C CA . ASP A 1 72 ? 6.665 0.177 -13.018 1.00 73.56 72 ASP A CA 1
ATOM 566 C C . ASP A 1 72 ? 7.942 -0.653 -13.192 1.00 73.56 72 ASP A C 1
ATOM 568 O O . ASP A 1 72 ? 9.040 -0.129 -13.402 1.00 73.56 72 ASP A O 1
ATOM 572 N N . LEU A 1 73 ? 7.789 -1.975 -13.156 1.00 68.25 73 LEU A N 1
ATOM 573 C CA . LEU A 1 73 ? 8.831 -2.880 -13.621 1.00 68.25 73 LEU A CA 1
ATOM 574 C C . LEU A 1 73 ? 8.849 -2.863 -15.153 1.00 68.25 73 LEU A C 1
ATOM 576 O O . LEU A 1 73 ? 7.802 -2.862 -15.803 1.00 68.25 73 LEU A O 1
ATOM 580 N N . PHE A 1 74 ? 10.050 -2.863 -15.730 1.00 55.06 74 PHE A N 1
ATOM 581 C CA . PHE A 1 74 ? 10.265 -3.002 -17.169 1.00 55.06 74 PHE A CA 1
ATOM 582 C C . PHE A 1 74 ? 9.967 -4.442 -17.616 1.00 55.06 74 PHE A C 1
ATOM 584 O O . PHE A 1 74 ? 10.871 -5.153 -18.028 1.00 55.06 74 PHE A O 1
ATOM 591 N N . ASP A 1 75 ? 8.728 -4.911 -17.482 1.00 55.84 75 ASP A N 1
ATOM 592 C CA . ASP A 1 75 ? 8.204 -5.979 -18.331 1.00 55.84 75 ASP A CA 1
ATOM 593 C C . ASP A 1 75 ? 6.675 -6.053 -18.271 1.00 55.84 75 ASP A C 1
ATOM 595 O O . ASP A 1 75 ? 6.020 -5.678 -17.299 1.00 55.84 75 ASP A O 1
ATOM 599 N N . HIS A 1 76 ? 6.102 -6.448 -19.399 1.00 48.22 76 HIS A N 1
ATOM 600 C CA . HIS A 1 76 ? 4.846 -5.896 -19.899 1.00 48.22 76 HIS A CA 1
ATOM 601 C C . HIS A 1 76 ? 3.551 -6.609 -19.497 1.00 48.22 76 HIS A C 1
ATOM 603 O O . HIS A 1 76 ? 2.511 -6.274 -20.053 1.00 48.22 76 HIS A O 1
ATOM 609 N N . MET A 1 77 ? 3.555 -7.582 -18.588 1.00 48.50 77 MET A N 1
ATOM 610 C CA . MET A 1 77 ? 2.455 -8.555 -18.562 1.00 48.50 77 MET A CA 1
ATOM 611 C C . MET A 1 77 ? 1.905 -8.772 -17.141 1.00 48.50 77 MET A C 1
ATOM 613 O O . MET A 1 77 ? 2.644 -9.198 -16.258 1.00 48.50 77 MET A O 1
ATOM 617 N N . ASN A 1 78 ? 0.603 -8.494 -16.974 1.00 56.31 78 ASN A N 1
ATOM 618 C CA . ASN A 1 78 ? -0.329 -8.735 -15.847 1.00 56.31 78 ASN A CA 1
ATOM 619 C C . ASN A 1 78 ? -0.725 -7.585 -14.911 1.00 56.31 78 ASN A C 1
ATOM 621 O O . ASN A 1 78 ? -1.816 -7.635 -14.361 1.00 56.31 78 ASN A O 1
ATOM 625 N N . ILE A 1 79 ? 0.075 -6.536 -14.715 1.00 55.69 79 ILE A N 1
ATOM 626 C CA . ILE A 1 79 ? -0.230 -5.555 -13.636 1.00 55.69 79 ILE A CA 1
ATOM 627 C C . ILE A 1 79 ? -0.631 -4.208 -14.193 1.00 55.69 79 ILE A C 1
ATOM 629 O O . ILE A 1 79 ? -1.400 -3.483 -13.573 1.00 55.69 79 ILE A O 1
ATOM 633 N N . LYS A 1 80 ? -0.166 -3.884 -15.401 1.00 58.06 80 LYS A N 1
ATOM 634 C CA . LYS A 1 80 ? -0.590 -2.671 -16.102 1.00 58.06 80 LYS A CA 1
ATOM 635 C C . LYS A 1 80 ? -2.100 -2.657 -16.370 1.00 58.06 80 LYS A C 1
ATOM 637 O O . LYS A 1 80 ? -2.671 -1.576 -16.414 1.00 58.06 80 LYS A O 1
ATOM 642 N N . GLU A 1 81 ? -2.727 -3.829 -16.465 1.00 63.41 81 GLU A N 1
ATOM 643 C CA . GLU A 1 81 ? -4.174 -3.997 -16.655 1.00 63.41 81 GLU A CA 1
ATOM 644 C C . GLU A 1 81 ? -4.980 -3.915 -15.347 1.00 63.41 81 GLU A C 1
ATOM 646 O O . GLU A 1 81 ? -6.194 -3.731 -15.385 1.00 63.41 81 GLU A O 1
ATOM 651 N N . LEU A 1 82 ? -4.327 -3.992 -14.179 1.00 66.19 82 LEU A N 1
ATOM 652 C CA . LEU A 1 82 ? -5.014 -3.839 -12.899 1.00 66.19 82 LEU A CA 1
ATOM 653 C C . LEU A 1 82 ? -5.414 -2.382 -12.678 1.00 66.19 82 LEU A C 1
ATOM 655 O O . LEU A 1 82 ? -4.585 -1.466 -12.751 1.00 66.19 82 LEU A O 1
ATOM 659 N N . ASN A 1 83 ? -6.680 -2.184 -12.315 1.00 74.81 83 ASN A N 1
ATOM 660 C CA . ASN A 1 83 ? -7.166 -0.909 -11.818 1.00 74.81 83 ASN A CA 1
ATOM 661 C C . ASN A 1 83 ? -6.438 -0.569 -10.506 1.00 74.81 83 ASN A C 1
ATOM 663 O O . ASN A 1 83 ? -6.637 -1.226 -9.485 1.00 74.81 83 ASN A O 1
ATOM 667 N N . ILE A 1 84 ? -5.597 0.469 -10.538 1.00 75.25 84 ILE A N 1
ATOM 668 C CA . ILE A 1 84 ? -4.752 0.874 -9.403 1.00 75.25 84 ILE A CA 1
ATOM 669 C C . ILE A 1 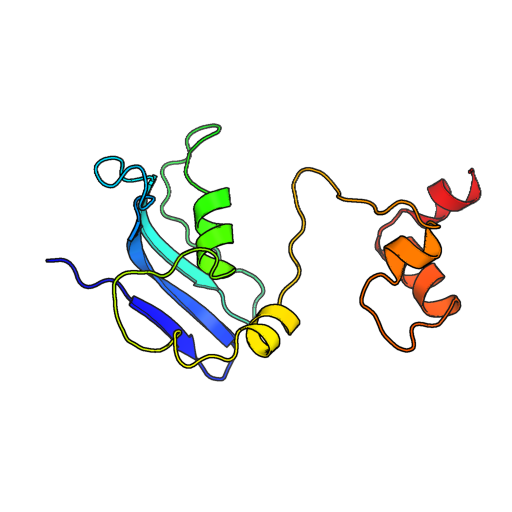84 ? -5.588 1.230 -8.170 1.00 75.25 84 ILE A C 1
ATOM 671 O O . ILE A 1 84 ? -5.188 0.892 -7.060 1.00 75.25 84 ILE A O 1
ATOM 675 N N . ASN A 1 85 ? -6.747 1.870 -8.347 1.00 77.56 85 ASN A N 1
ATOM 676 C CA . ASN A 1 85 ? -7.603 2.266 -7.227 1.00 77.56 85 ASN A CA 1
ATOM 677 C C . ASN A 1 85 ? -8.183 1.035 -6.529 1.00 77.56 85 ASN A C 1
ATOM 679 O O . ASN A 1 85 ? -8.129 0.937 -5.308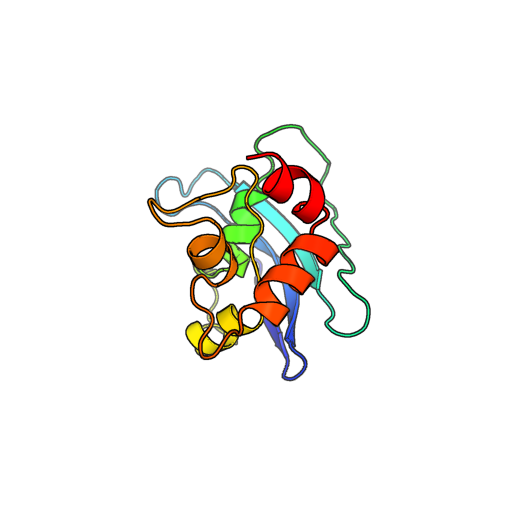 1.00 77.56 85 ASN A O 1
ATOM 683 N N . SER A 1 86 ? -8.670 0.070 -7.313 1.00 75.75 86 SER A N 1
ATOM 684 C CA . SER A 1 86 ? -9.158 -1.203 -6.780 1.00 75.75 86 SER A CA 1
ATOM 685 C C . SER A 1 86 ? -8.036 -2.014 -6.134 1.00 75.75 86 SER A C 1
ATOM 687 O O . SER A 1 86 ? -8.230 -2.608 -5.085 1.00 75.75 86 SER A O 1
ATOM 689 N N . PHE A 1 87 ? -6.833 -2.013 -6.700 1.00 73.75 87 PHE A N 1
ATOM 690 C CA . PHE A 1 87 ? -5.698 -2.703 -6.093 1.00 73.75 87 PHE A CA 1
ATOM 691 C C . PHE A 1 87 ? -5.296 -2.078 -4.746 1.00 73.75 87 PHE A C 1
ATOM 693 O O . PHE A 1 87 ? -5.143 -2.786 -3.753 1.00 73.75 87 PHE A O 1
ATOM 700 N N . ARG A 1 88 ? -5.195 -0.744 -4.685 1.00 77.50 88 ARG A N 1
ATOM 701 C CA . ARG A 1 88 ? -4.841 -0.015 -3.459 1.00 77.50 88 ARG A CA 1
ATOM 702 C C . ARG A 1 88 ? -5.921 -0.088 -2.382 1.00 77.50 88 ARG A C 1
ATOM 704 O O . ARG A 1 88 ? -5.565 -0.068 -1.214 1.00 77.50 88 ARG A O 1
ATOM 711 N N . SER A 1 89 ? -7.202 -0.248 -2.731 1.00 75.06 89 SER A N 1
ATOM 712 C CA . SER A 1 89 ? -8.270 -0.403 -1.728 1.00 75.06 89 SER A CA 1
ATOM 713 C C . SER A 1 89 ? -8.164 -1.695 -0.908 1.00 75.06 89 SER A C 1
ATOM 715 O O . SER A 1 89 ? -8.804 -1.806 0.130 1.00 75.06 89 SER A O 1
ATOM 717 N N . HIS A 1 90 ? -7.372 -2.671 -1.364 1.00 72.19 90 HIS A N 1
ATOM 718 C CA . HIS A 1 90 ? -7.092 -3.915 -0.636 1.00 72.19 90 HIS A CA 1
ATOM 719 C C . HIS A 1 90 ? -5.771 -3.857 0.148 1.00 72.19 90 HIS A C 1
ATOM 721 O O . HIS A 1 90 ? -5.317 -4.874 0.672 1.00 72.19 90 HIS A O 1
ATOM 727 N N . MET A 1 91 ? -5.126 -2.689 0.213 1.00 71.25 91 MET A N 1
ATOM 728 C CA . MET A 1 91 ? -3.853 -2.490 0.896 1.00 71.25 91 MET A CA 1
ATOM 729 C C . MET A 1 91 ? -3.947 -1.349 1.901 1.00 71.25 91 MET A C 1
ATOM 731 O O . MET A 1 91 ? -4.609 -0.341 1.679 1.00 71.25 91 MET A O 1
ATOM 735 N N . SER A 1 92 ? -3.214 -1.483 2.999 1.00 71.31 92 SER A N 1
ATOM 736 C CA . SER A 1 92 ? -2.976 -0.388 3.934 1.00 71.31 92 SER A CA 1
ATOM 737 C C . SER A 1 92 ? -1.481 -0.297 4.192 1.00 71.31 92 SER A C 1
ATOM 739 O O . SER A 1 92 ? -0.842 -1.298 4.525 1.00 71.31 92 SER A O 1
ATOM 741 N N . LEU A 1 93 ? -0.912 0.893 4.007 1.00 73.12 93 LEU A N 1
ATOM 742 C CA . LEU A 1 93 ? 0.498 1.148 4.269 1.00 73.12 93 LEU A CA 1
ATOM 743 C C . LEU A 1 93 ? 0.657 1.798 5.645 1.00 73.12 93 LEU A C 1
ATOM 745 O O . LEU A 1 93 ? 0.120 2.871 5.901 1.00 73.12 93 LEU A O 1
ATOM 749 N N . LEU A 1 94 ? 1.467 1.181 6.502 1.00 70.62 94 LEU A N 1
ATOM 750 C CA . LEU A 1 94 ? 1.936 1.798 7.739 1.00 70.62 94 LEU A CA 1
ATOM 751 C C . LEU A 1 94 ? 3.366 2.299 7.535 1.00 70.62 94 LEU A C 1
ATOM 753 O O . LEU A 1 94 ? 4.312 1.517 7.425 1.00 70.62 94 LEU A O 1
ATOM 757 N N . GLY A 1 95 ? 3.505 3.621 7.444 1.00 70.75 95 GLY A N 1
ATOM 758 C CA . GLY A 1 95 ? 4.797 4.288 7.332 1.00 70.75 95 GLY A CA 1
ATOM 759 C C . GLY A 1 95 ? 5.571 4.284 8.653 1.00 70.75 95 GLY A C 1
ATOM 760 O O . GLY A 1 95 ? 4.992 4.235 9.734 1.00 70.75 95 GLY A O 1
ATOM 761 N N . GLN A 1 96 ? 6.901 4.388 8.570 1.00 66.19 96 GLN A N 1
ATOM 762 C CA . GLN A 1 96 ? 7.760 4.517 9.755 1.00 66.19 96 GLN A CA 1
ATOM 763 C C . GLN A 1 96 ? 7.489 5.817 10.535 1.00 66.19 96 GLN A C 1
ATOM 765 O O . GLN A 1 96 ? 7.672 5.857 11.750 1.00 66.19 96 GLN A O 1
ATOM 770 N N . GLN A 1 97 ? 7.067 6.874 9.837 1.00 72.81 97 GLN A N 1
ATOM 771 C CA . GLN A 1 97 ? 6.614 8.128 10.429 1.00 72.81 97 GLN A CA 1
ATOM 772 C C . GLN A 1 97 ? 5.116 8.288 10.144 1.00 72.81 97 GLN A C 1
ATOM 774 O O . GLN A 1 97 ? 4.735 8.263 8.970 1.00 72.81 97 GLN A O 1
ATOM 779 N N . PRO A 1 98 ? 4.268 8.430 11.178 1.00 73.25 98 PRO A N 1
ATOM 780 C CA . PRO A 1 98 ? 2.844 8.647 10.978 1.00 73.25 98 PRO A CA 1
ATOM 781 C C . PRO A 1 98 ? 2.609 10.030 10.366 1.00 73.25 98 PRO A C 1
ATOM 783 O O . PRO A 1 98 ? 3.183 11.026 10.810 1.00 73.25 98 PRO A O 1
ATOM 786 N N . ILE A 1 99 ? 1.757 10.083 9.346 1.00 80.88 99 ILE A N 1
ATOM 787 C CA . ILE A 1 99 ? 1.300 11.328 8.728 1.00 80.88 99 ILE A CA 1
ATOM 788 C C . ILE A 1 99 ? -0.061 11.648 9.344 1.00 80.88 99 ILE A C 1
ATOM 790 O O . ILE A 1 99 ? -0.972 10.831 9.269 1.00 80.88 99 ILE A O 1
ATOM 794 N N . LEU A 1 100 ? -0.183 12.822 9.962 1.00 86.44 100 LEU A N 1
ATOM 795 C CA . LEU A 1 100 ? -1.440 13.334 10.508 1.00 86.44 100 LEU A CA 1
ATOM 796 C C . LEU A 1 100 ? -1.816 14.611 9.764 1.00 86.44 100 LEU A C 1
ATOM 798 O O . LEU A 1 100 ? -0.952 15.448 9.487 1.00 86.44 100 LEU A O 1
ATOM 802 N N . CYS A 1 101 ? -3.098 14.781 9.458 1.00 86.88 101 CYS A N 1
ATOM 803 C CA . CYS A 1 101 ? -3.592 16.033 8.896 1.00 86.88 101 CYS A CA 1
ATOM 804 C C . CYS A 1 101 ? -3.974 17.004 10.019 1.00 86.88 101 CYS A C 1
ATOM 806 O O . CYS A 1 101 ? -4.254 16.597 11.149 1.00 86.88 101 CYS A O 1
ATOM 808 N N . SER A 1 102 ? -4.019 18.300 9.697 1.00 91.50 102 SER A N 1
ATOM 809 C CA . SER A 1 102 ? -4.454 19.374 10.603 1.00 91.50 102 SER A CA 1
ATOM 810 C C . SER A 1 102 ? -5.972 19.348 10.837 1.00 91.50 102 SER A C 1
ATOM 812 O O . SER A 1 102 ? -6.689 20.267 10.456 1.00 91.50 102 SER A O 1
ATOM 814 N N . MET A 1 103 ? -6.448 18.266 11.442 1.00 91.81 103 MET A N 1
ATOM 815 C CA . MET A 1 103 ? -7.844 17.972 11.755 1.00 91.81 103 MET A CA 1
ATOM 816 C C . MET A 1 103 ? -7.934 17.286 13.124 1.00 91.81 103 MET A C 1
ATOM 818 O O . MET A 1 103 ? -6.909 16.997 13.751 1.00 91.81 103 MET A O 1
ATOM 822 N N . SER A 1 104 ? -9.144 17.040 13.617 1.00 90.44 104 SER A N 1
ATOM 823 C CA . SER A 1 104 ? -9.343 16.357 14.897 1.00 90.44 104 SER A CA 1
ATOM 824 C C . SER A 1 104 ? -8.825 14.914 14.863 1.00 90.44 104 SER A C 1
ATOM 826 O O . SER A 1 104 ? -8.600 14.315 13.809 1.00 90.44 104 SER A O 1
ATOM 828 N N . ILE A 1 105 ? -8.641 14.324 16.042 1.00 89.62 105 ILE A N 1
ATOM 829 C CA . ILE A 1 105 ? -8.204 12.928 16.171 1.00 89.62 105 ILE A CA 1
ATOM 830 C C . ILE A 1 105 ? -9.238 11.977 15.556 1.00 89.62 105 ILE A C 1
ATOM 832 O O . ILE A 1 105 ? -8.868 11.033 14.864 1.00 89.62 105 ILE A O 1
ATOM 836 N N . ALA A 1 106 ? -10.528 12.255 15.760 1.00 89.81 106 ALA A N 1
ATOM 837 C CA . ALA A 1 106 ? -11.617 11.484 15.168 1.00 89.81 106 ALA A CA 1
ATOM 838 C C . ALA A 1 106 ? -11.578 11.544 13.633 1.00 89.81 106 ALA A C 1
ATOM 840 O O . ALA A 1 106 ? -11.678 10.509 12.981 1.00 89.81 106 ALA A O 1
ATOM 841 N N . GLU A 1 107 ? -11.340 12.730 13.065 1.00 89.62 107 GLU A N 1
ATOM 842 C CA . GLU A 1 107 ? -11.199 12.912 11.614 1.00 89.62 107 GLU A CA 1
ATOM 843 C C . GLU A 1 107 ? -9.932 12.238 11.062 1.00 89.62 107 GLU A C 1
ATOM 845 O O . GLU A 1 107 ? -9.973 11.690 9.965 1.00 89.62 107 GLU A O 1
ATOM 850 N N . ASN A 1 108 ? -8.831 12.193 11.827 1.00 89.62 108 ASN A N 1
ATOM 851 C CA . ASN A 1 108 ? -7.636 11.415 11.468 1.00 89.62 108 ASN A CA 1
ATOM 852 C C . ASN A 1 108 ? -7.897 9.900 11.471 1.00 89.62 108 ASN A C 1
ATOM 854 O O . ASN A 1 108 ? -7.419 9.211 10.576 1.00 89.62 108 ASN A O 1
ATOM 858 N N . ILE A 1 109 ? -8.659 9.373 12.436 1.00 88.50 109 ILE A N 1
ATOM 859 C CA . ILE A 1 109 ? -9.012 7.940 12.485 1.00 88.50 109 ILE A CA 1
ATOM 860 C C . ILE A 1 109 ? -9.973 7.571 11.348 1.00 88.50 109 ILE A C 1
ATOM 862 O O . ILE A 1 109 ? -9.839 6.510 10.747 1.00 88.50 109 ILE A O 1
ATOM 866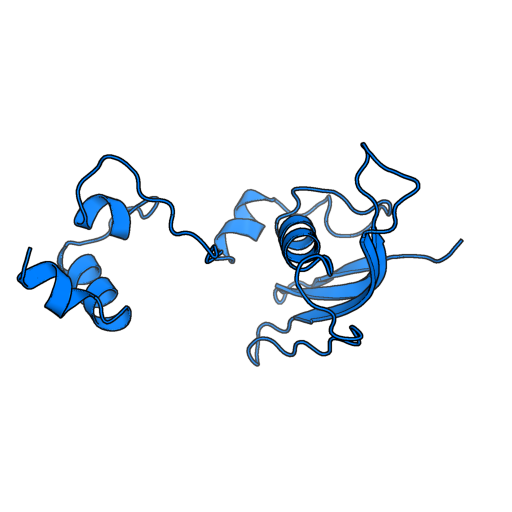 N N . GLN A 1 110 ? -10.935 8.444 11.049 1.00 90.56 110 GLN A N 1
ATOM 867 C CA . GLN A 1 110 ? -11.912 8.251 9.979 1.00 90.56 110 GLN A CA 1
ATOM 868 C C . GLN A 1 110 ? -11.351 8.568 8.581 1.00 90.56 110 GLN A C 1
ATOM 870 O O . GLN A 1 110 ? -12.049 8.360 7.594 1.00 90.56 110 GLN A O 1
ATOM 875 N N . TYR A 1 111 ? -10.135 9.095 8.460 1.00 86.94 111 TYR A N 1
ATOM 876 C CA . TYR A 1 111 ? -9.630 9.638 7.201 1.00 86.94 111 TYR A CA 1
ATOM 877 C C . TYR A 1 111 ? -9.846 8.684 6.010 1.00 86.94 111 TYR A C 1
ATOM 879 O O . TYR A 1 111 ? -9.491 7.511 6.069 1.00 86.94 111 TYR A O 1
ATOM 887 N N . GLU A 1 112 ? -10.476 9.192 4.944 1.00 80.19 112 GLU A N 1
ATOM 888 C CA . GLU A 1 112 ? -10.868 8.442 3.732 1.00 80.19 112 GLU A CA 1
ATOM 889 C C . GLU A 1 112 ? -11.906 7.307 3.922 1.00 80.19 112 GLU A C 1
ATOM 891 O O . GLU A 1 112 ? -12.268 6.636 2.954 1.00 80.19 112 GLU A O 1
ATOM 896 N N . LEU A 1 113 ? -12.488 7.145 5.117 1.00 83.19 113 LEU A N 1
ATOM 897 C CA . LEU A 1 113 ? -13.588 6.216 5.398 1.00 83.19 113 LEU A CA 1
ATOM 898 C C . LEU A 1 113 ? -14.953 6.920 5.328 1.00 83.19 113 LEU A C 1
ATOM 900 O O . LEU A 1 113 ? -15.258 7.863 6.067 1.00 83.19 113 LEU A O 1
ATOM 904 N N . GLN A 1 114 ? -15.824 6.424 4.448 1.00 82.50 114 GLN A N 1
ATOM 905 C CA . GLN A 1 114 ? -17.201 6.906 4.322 1.00 82.50 114 GLN A CA 1
ATOM 906 C C . GLN A 1 114 ? -18.128 6.216 5.328 1.00 82.50 114 GLN A C 1
ATOM 908 O O . GLN A 1 114 ? -17.984 5.026 5.594 1.00 82.50 114 GLN A O 1
ATOM 913 N N . ASN A 1 115 ? -19.125 6.950 5.834 1.00 85.38 115 ASN A N 1
ATOM 914 C CA . ASN A 1 115 ? -20.158 6.435 6.746 1.00 85.38 115 ASN A CA 1
ATOM 915 C C . ASN A 1 115 ? -19.610 5.768 8.026 1.00 85.38 115 ASN A C 1
ATOM 917 O O . ASN A 1 115 ? -20.226 4.843 8.551 1.00 85.38 115 ASN A O 1
ATOM 921 N N . PHE A 1 116 ? -18.461 6.232 8.527 1.00 87.69 116 PHE A N 1
ATOM 922 C CA . PHE A 1 116 ? -17.833 5.693 9.731 1.00 87.69 116 PHE A CA 1
ATOM 923 C C . PHE A 1 116 ? -18.445 6.338 10.981 1.00 87.69 116 PHE A C 1
ATOM 925 O O . PHE A 1 116 ? -18.431 7.561 11.128 1.00 87.69 116 PHE A O 1
ATOM 932 N N . THR A 1 117 ? -19.046 5.535 11.859 1.00 91.81 117 THR A N 1
ATOM 933 C CA . THR A 1 117 ? -19.752 6.045 13.042 1.00 91.81 117 THR A CA 1
ATOM 934 C C . THR A 1 117 ? -18.789 6.359 14.181 1.00 91.81 117 THR A C 1
ATOM 936 O O . THR A 1 117 ? -17.691 5.813 14.271 1.00 91.81 117 THR A O 1
ATOM 939 N N . PHE A 1 118 ? -19.223 7.204 15.116 1.00 89.88 118 PHE A N 1
ATOM 940 C CA . PHE A 1 118 ? -18.412 7.530 16.289 1.00 89.88 118 PHE A CA 1
ATOM 941 C C . PHE A 1 118 ? -18.078 6.295 17.148 1.00 89.88 118 PHE A C 1
ATOM 943 O O . PHE A 1 118 ? -16.963 6.173 17.650 1.00 89.88 118 PHE A O 1
ATOM 950 N N . ASP A 1 119 ? -18.997 5.331 17.250 1.00 93.12 119 ASP A N 1
ATOM 951 C CA . ASP A 1 119 ? -18.743 4.066 17.951 1.00 93.12 119 ASP A CA 1
ATOM 952 C C . ASP A 1 119 ? -17.642 3.241 17.271 1.00 93.12 119 ASP A C 1
ATOM 954 O O . ASP A 1 119 ? -16.805 2.639 17.948 1.00 93.12 119 ASP A O 1
ATOM 958 N N . GLN A 1 120 ? -17.599 3.243 15.935 1.00 91.44 120 GLN A N 1
ATOM 959 C CA . GLN A 1 120 ? -16.527 2.594 15.181 1.00 91.44 120 GLN A CA 1
ATOM 960 C C . GLN A 1 120 ? -15.184 3.285 15.425 1.00 91.44 120 GLN A C 1
ATOM 962 O O . GLN A 1 120 ? -14.200 2.596 15.669 1.00 91.44 120 GLN A O 1
ATOM 967 N N . ILE A 1 121 ? -15.151 4.621 15.481 1.00 90.25 121 ILE A N 1
ATOM 968 C CA . ILE A 1 121 ? -13.941 5.388 15.832 1.00 90.25 121 ILE A CA 1
ATOM 969 C C . ILE A 1 121 ? -13.411 4.974 17.210 1.00 90.25 121 ILE A C 1
ATOM 971 O O . ILE A 1 121 ? -12.216 4.711 17.364 1.00 90.25 121 ILE A O 1
ATOM 975 N N . ILE A 1 122 ? -14.289 4.869 18.213 1.00 90.38 122 ILE A N 1
ATOM 976 C CA . ILE A 1 122 ? -13.905 4.430 19.562 1.00 90.38 122 ILE A CA 1
ATOM 977 C C . ILE A 1 122 ? -13.340 3.008 19.532 1.00 90.38 122 ILE A C 1
ATOM 979 O O . ILE A 1 122 ? -12.320 2.740 20.171 1.00 90.38 122 ILE A O 1
ATOM 983 N N . ASN A 1 123 ? -13.991 2.096 18.810 1.00 91.19 123 ASN A N 1
ATOM 984 C CA . ASN A 1 123 ? -13.546 0.708 18.716 1.00 91.19 123 ASN A CA 1
ATOM 985 C C . ASN A 1 123 ? -12.190 0.596 18.012 1.00 91.19 123 ASN A C 1
ATOM 987 O O . ASN A 1 123 ? -11.296 -0.056 18.545 1.00 91.19 123 ASN A O 1
ATOM 991 N N . THR A 1 124 ? -11.978 1.317 16.912 1.00 88.25 124 THR A N 1
ATOM 992 C CA . THR A 1 124 ? -10.681 1.375 16.223 1.00 88.25 124 THR A CA 1
ATOM 993 C C . THR A 1 124 ? -9.582 1.932 17.128 1.00 88.25 124 THR A C 1
ATOM 995 O O . THR A 1 124 ? -8.486 1.377 17.178 1.00 88.25 124 THR A O 1
ATOM 998 N N . ALA A 1 125 ? -9.863 2.971 17.921 1.00 88.69 125 ALA A N 1
ATOM 999 C CA . ALA A 1 125 ? -8.901 3.487 18.898 1.00 88.69 125 ALA A CA 1
ATOM 1000 C C . ALA A 1 125 ? -8.560 2.461 19.998 1.00 88.69 125 ALA A C 1
ATOM 1002 O O . ALA A 1 125 ? -7.439 2.445 20.513 1.00 88.69 125 ALA A O 1
ATOM 1003 N N . LYS A 1 126 ? -9.507 1.595 20.379 1.00 90.31 126 LYS A N 1
ATOM 1004 C CA . LYS A 1 126 ? -9.261 0.505 21.338 1.00 90.31 126 LYS A CA 1
ATOM 1005 C C . LYS A 1 126 ? -8.412 -0.602 20.720 1.00 90.31 126 LYS A C 1
ATOM 1007 O O . LYS A 1 126 ? -7.444 -1.019 21.345 1.00 90.31 126 LYS A O 1
ATOM 1012 N N . GLU A 1 127 ? -8.727 -1.030 19.500 1.00 89.06 127 GLU A N 1
ATOM 1013 C CA . GLU A 1 127 ? -7.955 -2.040 18.758 1.00 89.06 127 GLU A CA 1
ATOM 1014 C C . GLU A 1 127 ? -6.515 -1.583 18.496 1.00 89.06 127 GLU A C 1
ATOM 1016 O O . GLU A 1 127 ? -5.575 -2.367 18.619 1.00 89.06 127 GLU A O 1
ATOM 1021 N N . ALA A 1 128 ? -6.327 -0.290 18.225 1.00 84.38 128 ALA A N 1
ATOM 1022 C CA . ALA A 1 128 ? -5.016 0.330 18.068 1.00 84.38 128 ALA A CA 1
ATOM 1023 C C . ALA A 1 128 ? -4.279 0.583 19.401 1.00 84.38 128 ALA A C 1
ATOM 1025 O O . ALA A 1 128 ? -3.176 1.125 19.387 1.00 84.38 128 ALA A O 1
ATOM 1026 N N . ASN A 1 129 ? -4.860 0.219 20.554 1.00 86.50 129 ASN A N 1
ATOM 1027 C CA . ASN A 1 129 ? -4.338 0.502 21.899 1.00 86.50 129 ASN A CA 1
ATOM 1028 C C . ASN A 1 129 ? -4.076 1.997 22.188 1.00 86.50 129 ASN A C 1
ATOM 1030 O O . ASN A 1 129 ? -3.273 2.335 23.058 1.00 86.50 129 ASN A O 1
ATOM 1034 N N . THR A 1 130 ? -4.762 2.911 21.499 1.00 84.38 130 THR A N 1
ATOM 1035 C CA . THR A 1 130 ? -4.597 4.365 21.672 1.00 84.38 130 THR A CA 1
ATOM 1036 C C . THR A 1 130 ? -5.706 5.002 22.505 1.00 84.38 130 THR A C 1
ATOM 1038 O O . THR A 1 130 ? -5.523 6.106 23.009 1.00 84.38 130 THR A O 1
ATOM 1041 N N . HIS A 1 131 ? -6.829 4.314 22.729 1.00 86.38 131 HIS A N 1
ATOM 1042 C CA . HIS A 1 131 ? -8.001 4.871 23.418 1.00 86.38 131 HIS A CA 1
ATOM 1043 C C . HIS A 1 131 ? -7.690 5.509 24.783 1.00 86.38 131 HIS A C 1
ATOM 1045 O O . HIS A 1 131 ? -8.114 6.631 25.043 1.00 86.38 131 HIS A O 1
ATOM 1051 N N . ASN A 1 132 ? -6.911 4.833 25.633 1.00 86.06 132 ASN A N 1
ATOM 1052 C CA . ASN A 1 132 ? -6.578 5.341 26.970 1.00 86.06 132 ASN A CA 1
ATOM 1053 C C . ASN A 1 132 ? -5.716 6.609 26.917 1.00 86.06 132 ASN A C 1
ATOM 1055 O O . ASN A 1 132 ? -5.880 7.491 27.752 1.00 86.06 132 ASN A O 1
ATOM 1059 N N . PHE A 1 133 ? -4.814 6.705 25.936 1.00 87.50 133 PHE A N 1
ATOM 1060 C CA . PHE A 1 133 ? -4.011 7.906 25.711 1.00 87.50 133 PHE A CA 1
ATOM 1061 C C . PHE A 1 133 ? -4.895 9.068 25.249 1.00 87.50 133 PHE A C 1
ATOM 1063 O O . PHE A 1 133 ? -4.781 10.176 25.761 1.00 87.50 133 PHE A O 1
ATOM 1070 N N . LEU A 1 134 ? -5.831 8.795 24.338 1.00 87.00 134 LEU A N 1
ATOM 1071 C CA . LEU A 1 134 ? -6.750 9.805 23.819 1.00 87.00 134 LEU A CA 1
ATOM 1072 C C . LEU A 1 134 ? -7.697 10.373 24.880 1.00 87.00 134 LEU A C 1
ATOM 1074 O O . LEU A 1 134 ? -8.067 11.534 24.785 1.00 87.00 134 LEU A O 1
ATOM 1078 N N . GLN A 1 135 ? -8.073 9.588 25.892 1.00 84.19 135 GLN A N 1
ATOM 1079 C CA . GLN A 1 135 ? -8.896 10.065 27.011 1.00 84.19 135 GLN A CA 1
ATOM 1080 C C . GLN A 1 135 ? -8.160 11.015 27.969 1.00 84.19 135 GLN A C 1
ATOM 1082 O O . GLN A 1 135 ? -8.805 11.652 28.798 1.00 84.19 135 GLN A O 1
ATOM 1087 N N . GLN A 1 136 ? -6.828 11.063 27.909 1.00 83.25 136 GLN A N 1
ATOM 1088 C CA . GLN A 1 136 ? -5.993 11.878 28.797 1.00 83.25 136 GLN A CA 1
ATOM 1089 C C . GLN A 1 136 ? -5.568 13.216 28.171 1.00 83.25 136 GLN A C 1
ATOM 1091 O O . GLN A 1 136 ? -4.936 14.018 28.860 1.00 83.25 136 GLN A O 1
ATOM 1096 N N . LEU A 1 137 ? -5.879 13.428 26.888 1.00 74.75 137 LEU A N 1
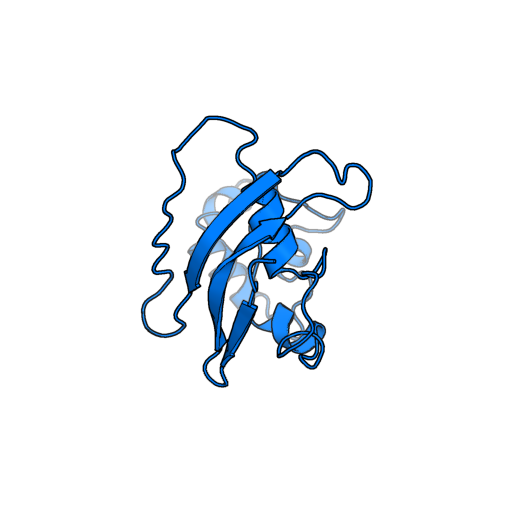ATOM 1097 C CA . LEU A 1 137 ? -5.675 14.681 26.152 1.00 74.75 137 LEU A CA 1
ATOM 1098 C C . LEU A 1 137 ? -6.836 15.652 26.392 1.00 74.75 137 LEU A C 1
ATOM 1100 O O . LEU A 1 137 ? -6.546 16.864 26.492 1.00 74.75 137 LEU A O 1
#

pLDDT: mean 71.39, std 15.63, range [26.56, 93.12]

Radius of gyration: 18.62 Å; chains: 1; bounding box: 44×37×50 Å